Protein AF-A0A811RGF0-F1 (afdb_monomer_lite)

Structure (mmCIF, N/CA/C/O backbone):
data_AF-A0A811RGF0-F1
#
_entry.id   AF-A0A811RGF0-F1
#
loop_
_atom_site.group_PDB
_atom_site.id
_atom_site.type_symbol
_atom_site.label_atom_id
_atom_site.label_alt_id
_atom_site.label_comp_id
_atom_site.label_asym_id
_atom_site.label_entity_id
_atom_site.label_seq_id
_atom_site.pdbx_PDB_ins_code
_atom_site.Cartn_x
_atom_site.Cartn_y
_atom_site.Cartn_z
_atom_site.occupancy
_atom_site.B_iso_or_equiv
_atom_site.auth_seq_id
_atom_site.auth_comp_id
_atom_site.auth_asym_id
_atom_site.auth_atom_id
_atom_site.pdbx_PDB_model_num
ATOM 1 N N . MET A 1 1 ? -23.932 2.569 51.756 1.00 62.06 1 MET A N 1
ATOM 2 C CA . MET A 1 1 ? -24.538 3.230 50.576 1.00 62.06 1 MET A CA 1
ATOM 3 C C . MET A 1 1 ? -23.544 4.090 49.783 1.00 62.06 1 MET A C 1
ATOM 5 O O . MET A 1 1 ? -23.572 4.001 48.567 1.00 62.06 1 MET A O 1
ATOM 9 N N . ALA A 1 2 ? -22.621 4.847 50.399 1.00 62.66 2 ALA A N 1
ATOM 10 C CA . ALA A 1 2 ? -21.641 5.661 49.650 1.00 62.66 2 ALA A CA 1
ATOM 11 C C . ALA A 1 2 ? -20.551 4.853 48.897 1.00 62.66 2 ALA A C 1
ATOM 13 O O . ALA A 1 2 ? -20.239 5.158 47.751 1.00 62.66 2 ALA A O 1
ATOM 14 N N . SER A 1 3 ? -20.007 3.788 49.502 1.00 69.44 3 SER A N 1
ATOM 15 C CA . SER A 1 3 ? -18.924 2.973 48.908 1.00 69.44 3 SER A CA 1
ATOM 16 C C . SER A 1 3 ? -19.357 2.189 47.657 1.00 69.44 3 SER A C 1
ATOM 18 O O . SER A 1 3 ? -18.638 2.167 46.659 1.00 69.44 3 SER A O 1
ATOM 20 N N . THR A 1 4 ? -20.571 1.630 47.661 1.00 73.38 4 THR A N 1
ATOM 21 C CA . THR A 1 4 ? -21.162 0.949 46.498 1.00 73.38 4 THR A CA 1
ATOM 22 C C . THR A 1 4 ? -21.402 1.914 45.336 1.00 73.38 4 THR A C 1
ATOM 24 O O . THR A 1 4 ? -21.181 1.547 44.189 1.00 73.38 4 THR A O 1
ATOM 27 N N . SER A 1 5 ? -21.776 3.167 45.621 1.00 78.50 5 SER A N 1
ATOM 28 C CA . SER A 1 5 ? -22.002 4.196 44.597 1.00 78.50 5 SER A CA 1
ATOM 29 C C . SER A 1 5 ? -20.709 4.618 43.886 1.00 78.50 5 SER A C 1
ATOM 31 O O . SER A 1 5 ? -20.717 4.819 42.675 1.00 78.50 5 SER A O 1
ATOM 33 N N . ILE A 1 6 ? -19.589 4.707 44.616 1.00 84.00 6 ILE A N 1
ATOM 34 C CA . ILE A 1 6 ? -18.270 5.053 44.055 1.00 84.00 6 ILE A CA 1
ATOM 35 C C . ILE A 1 6 ? -17.724 3.908 43.191 1.00 84.00 6 ILE A C 1
ATOM 37 O O . ILE A 1 6 ? -17.220 4.156 42.100 1.00 84.00 6 ILE A O 1
ATOM 41 N N . SER A 1 7 ? -17.866 2.656 43.642 1.00 83.56 7 SER A N 1
ATOM 42 C CA . SER A 1 7 ? -17.452 1.479 42.861 1.00 83.56 7 SER A CA 1
ATOM 43 C C . SER A 1 7 ? -18.224 1.361 41.543 1.00 83.56 7 SER A C 1
ATOM 45 O O . SER A 1 7 ? -17.624 1.111 40.501 1.00 83.56 7 SER A O 1
ATOM 47 N N . VAL A 1 8 ? -19.539 1.607 41.563 1.00 87.25 8 VAL A N 1
ATOM 48 C CA . VAL A 1 8 ? -20.373 1.602 40.350 1.00 87.25 8 VAL A CA 1
ATOM 49 C C . VAL A 1 8 ? -19.982 2.736 39.401 1.00 87.25 8 VAL A C 1
ATOM 51 O O . VAL A 1 8 ? -19.856 2.497 38.205 1.00 87.25 8 VAL A O 1
ATOM 54 N N . LEU A 1 9 ? -19.732 3.946 39.914 1.00 87.25 9 LEU A N 1
ATOM 55 C CA . LEU A 1 9 ? -19.289 5.075 39.092 1.00 87.25 9 LEU A CA 1
ATOM 56 C C . LEU A 1 9 ? -17.926 4.808 38.440 1.00 87.25 9 LEU A C 1
ATOM 58 O O . LEU A 1 9 ? -17.747 5.103 37.263 1.00 87.25 9 LEU A O 1
ATOM 62 N N . PHE A 1 10 ? -16.989 4.217 39.184 1.00 86.62 10 PHE A N 1
ATOM 63 C CA . PHE A 1 10 ? -15.671 3.848 38.672 1.00 86.62 10 PHE A CA 1
ATOM 64 C C . PHE A 1 10 ? -15.758 2.777 37.577 1.00 86.62 10 PHE A C 1
ATOM 66 O O . PHE A 1 10 ? -15.118 2.908 36.538 1.00 86.62 10 PHE A O 1
ATOM 73 N N . LEU A 1 11 ? -16.600 1.757 37.770 1.00 85.88 11 LEU A N 1
ATOM 74 C CA . LEU A 1 11 ? -16.872 0.736 36.754 1.00 85.88 11 LEU A CA 1
ATOM 75 C C . LEU A 1 11 ? -17.520 1.333 35.498 1.00 85.88 11 LEU A C 1
ATOM 77 O O . LEU A 1 11 ? -17.151 0.953 34.389 1.00 85.88 11 LEU A O 1
ATOM 81 N N . LEU A 1 12 ? -18.437 2.294 35.655 1.00 86.12 12 LEU A N 1
ATOM 82 C CA . LEU A 1 12 ? -19.051 2.999 34.529 1.00 86.12 12 LEU A CA 1
ATOM 83 C C . LEU A 1 12 ? -18.013 3.821 33.751 1.00 86.12 12 LEU A C 1
ATOM 85 O O . LEU A 1 12 ? -17.986 3.763 32.526 1.00 86.12 12 LEU A O 1
ATOM 89 N N . LEU A 1 13 ? -17.136 4.543 34.458 1.00 84.69 13 LEU A N 1
ATOM 90 C CA . LEU A 1 13 ? -16.071 5.351 33.855 1.00 84.69 13 LEU A CA 1
ATOM 91 C C . LEU A 1 13 ? -15.039 4.489 33.112 1.00 84.69 13 LEU A C 1
ATOM 93 O O . LEU A 1 13 ? -14.545 4.866 32.054 1.00 84.69 13 LEU A O 1
ATOM 97 N N . LEU A 1 14 ? -14.709 3.322 33.665 1.00 83.38 14 LEU A N 1
ATOM 98 C CA . LEU A 1 14 ? -13.789 2.382 33.032 1.00 83.38 14 LEU A CA 1
ATOM 99 C C . LEU A 1 14 ? -14.409 1.771 31.766 1.00 83.38 14 LEU A C 1
ATOM 101 O O . LEU A 1 14 ? -13.730 1.628 30.751 1.00 83.38 14 LEU A O 1
ATOM 105 N N . ALA A 1 15 ? -15.708 1.462 31.804 1.00 81.19 15 ALA A N 1
ATOM 106 C CA . ALA A 1 15 ? -16.439 0.946 30.652 1.00 81.19 15 ALA A CA 1
ATOM 107 C C . ALA A 1 15 ? -16.554 1.979 29.517 1.00 81.19 15 ALA A C 1
ATOM 109 O O . ALA A 1 15 ? -16.413 1.610 28.352 1.00 81.19 15 ALA A O 1
ATOM 110 N N . THR A 1 16 ? -16.752 3.268 29.824 1.00 77.56 16 THR A N 1
ATOM 111 C CA . THR A 1 16 ? -16.769 4.316 28.789 1.00 77.56 16 THR A CA 1
ATOM 112 C C . THR A 1 16 ? -15.393 4.554 28.174 1.00 77.56 16 THR A C 1
ATOM 114 O O . THR A 1 16 ? -15.306 4.797 26.974 1.00 77.56 16 THR A O 1
ATOM 117 N N . PHE A 1 17 ? -14.315 4.443 28.957 1.00 73.25 17 PHE A N 1
ATOM 118 C CA . PHE A 1 17 ? -12.950 4.603 28.451 1.00 73.25 17 PHE A CA 1
ATOM 119 C C . PHE A 1 17 ? -12.516 3.443 27.542 1.00 73.25 17 PHE A C 1
ATOM 121 O O . PHE A 1 17 ? -11.820 3.656 26.558 1.00 73.25 17 PHE A O 1
ATOM 128 N N . ALA A 1 18 ? -12.950 2.213 27.826 1.00 71.25 18 ALA A N 1
ATOM 129 C CA . ALA A 1 18 ? -12.650 1.064 26.970 1.00 71.25 18 ALA A CA 1
ATOM 130 C C . ALA A 1 18 ? -13.380 1.116 25.611 1.00 71.25 18 ALA A C 1
ATOM 132 O O . ALA A 1 18 ? -12.891 0.563 24.629 1.00 71.25 18 ALA A O 1
ATOM 133 N N . ALA A 1 19 ? -14.531 1.791 25.538 1.00 66.88 19 ALA A N 1
ATOM 134 C CA . ALA A 1 19 ? -15.338 1.895 24.322 1.00 66.88 19 ALA A CA 1
ATOM 135 C C . ALA A 1 19 ? -14.819 2.928 23.300 1.00 66.88 19 ALA A C 1
ATOM 137 O O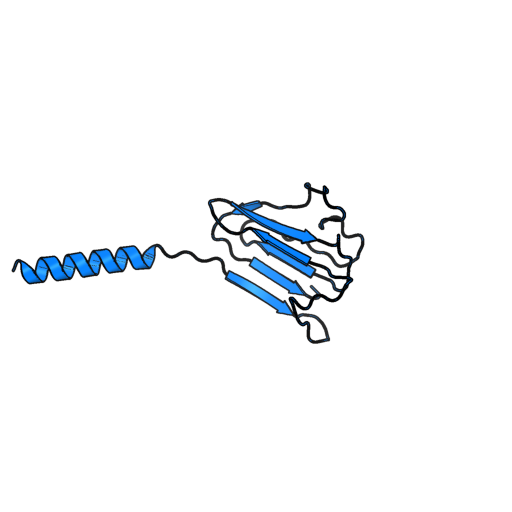 . ALA A 1 19 ? -15.325 2.969 22.182 1.00 66.88 19 ALA A O 1
ATOM 138 N N . SER A 1 20 ? -13.836 3.765 23.652 1.00 69.50 20 SER A N 1
ATOM 139 C CA . SER A 1 20 ? -13.285 4.793 22.753 1.00 69.50 20 SER A CA 1
ATOM 140 C C . SER A 1 20 ? -12.088 4.323 21.920 1.00 69.50 20 SER A C 1
ATOM 142 O O . SER A 1 20 ? -11.536 5.108 21.148 1.00 69.50 20 SER A O 1
ATOM 144 N N . ALA A 1 21 ? -11.673 3.060 22.049 1.00 72.75 21 ALA A N 1
ATOM 145 C CA . ALA A 1 21 ? -10.592 2.514 21.243 1.00 72.75 21 ALA A CA 1
ATOM 146 C C . ALA A 1 21 ? -11.081 2.235 19.813 1.00 72.75 21 ALA A C 1
ATOM 148 O O . ALA A 1 21 ? -11.930 1.373 19.590 1.00 72.75 21 ALA A O 1
ATOM 149 N N . SER A 1 22 ? -10.515 2.956 18.848 1.00 78.50 22 SER A N 1
ATOM 150 C CA . SER A 1 22 ? -10.689 2.705 17.419 1.00 78.50 22 SER A CA 1
ATOM 151 C C . SER A 1 22 ? -9.365 2.241 16.817 1.00 78.50 22 SER A C 1
ATOM 153 O O . SER A 1 22 ? -8.302 2.722 17.211 1.00 78.50 22 SER A O 1
ATOM 155 N N . ALA A 1 23 ? -9.425 1.292 15.885 1.00 84.44 23 ALA A N 1
ATOM 156 C CA . ALA A 1 23 ? -8.259 0.752 15.201 1.00 84.44 23 ALA A CA 1
ATOM 157 C C . ALA A 1 23 ? -8.582 0.480 13.729 1.00 84.44 23 ALA A C 1
ATOM 159 O O . ALA A 1 23 ? -9.648 -0.045 13.408 1.00 84.44 23 ALA A O 1
ATOM 160 N N . ALA A 1 24 ? -7.636 0.798 12.848 1.00 90.50 24 ALA A N 1
ATOM 161 C CA . ALA A 1 24 ? -7.683 0.404 11.447 1.00 90.50 24 ALA A CA 1
ATOM 162 C C . ALA A 1 24 ? -7.285 -1.072 11.297 1.00 90.50 24 ALA A C 1
ATOM 164 O O . ALA A 1 24 ? -6.294 -1.518 11.880 1.00 90.50 24 ALA A O 1
ATOM 165 N N . THR A 1 25 ? -8.029 -1.835 10.493 1.00 93.81 25 THR A N 1
ATOM 166 C CA . THR A 1 25 ? -7.676 -3.225 10.165 1.00 93.81 25 THR A CA 1
ATOM 167 C C . THR A 1 25 ? -7.013 -3.299 8.798 1.00 93.81 25 THR A C 1
ATOM 169 O O . THR A 1 25 ? -7.606 -2.891 7.801 1.00 93.81 25 THR A O 1
ATOM 172 N N . PHE A 1 26 ? -5.822 -3.894 8.734 1.00 94.94 26 PHE A N 1
ATOM 173 C CA . PHE A 1 26 ? -5.134 -4.209 7.482 1.00 94.94 26 PHE A CA 1
ATOM 174 C C . PHE A 1 26 ? -5.308 -5.685 7.136 1.00 94.94 26 PHE A C 1
ATOM 176 O O . PHE A 1 26 ? -4.851 -6.568 7.860 1.00 94.94 26 PHE A O 1
ATOM 183 N N . THR A 1 27 ? -5.949 -5.958 6.004 1.00 97.31 27 THR A N 1
ATOM 184 C CA . THR A 1 27 ? -6.053 -7.307 5.444 1.00 97.31 27 THR A CA 1
ATOM 185 C C . THR A 1 27 ? -4.996 -7.487 4.367 1.00 97.31 27 THR A C 1
ATOM 187 O O . THR A 1 27 ? -5.036 -6.798 3.353 1.00 97.31 27 THR A O 1
ATOM 190 N N . VAL A 1 28 ? -4.075 -8.431 4.556 1.00 97.00 28 VAL A N 1
ATOM 191 C CA . VAL A 1 28 ? -3.047 -8.756 3.559 1.00 97.00 28 VAL A CA 1
ATOM 192 C C . VAL A 1 28 ? -3.393 -10.080 2.888 1.00 97.00 28 VAL A C 1
ATOM 194 O O . VAL A 1 28 ? -3.526 -11.106 3.554 1.00 97.00 28 VAL A O 1
ATOM 197 N N . LYS A 1 29 ? -3.535 -10.064 1.563 1.00 97.69 29 LYS A N 1
ATOM 198 C CA . LYS A 1 29 ? -3.894 -11.223 0.749 1.00 97.69 29 LYS A CA 1
ATOM 199 C C . LYS A 1 29 ? -2.765 -11.560 -0.215 1.00 97.69 29 LYS A C 1
ATOM 201 O O . LYS A 1 29 ? -2.333 -10.715 -0.991 1.00 97.69 29 LYS A O 1
ATOM 206 N N . ASN A 1 30 ? -2.317 -12.812 -0.196 1.00 97.19 30 ASN A N 1
ATOM 207 C CA . ASN A 1 30 ? -1.405 -13.336 -1.205 1.00 97.19 30 ASN A CA 1
ATOM 208 C C . ASN A 1 30 ? -2.186 -14.187 -2.214 1.00 97.19 30 ASN A C 1
ATOM 210 O O . ASN A 1 30 ? -2.571 -15.309 -1.893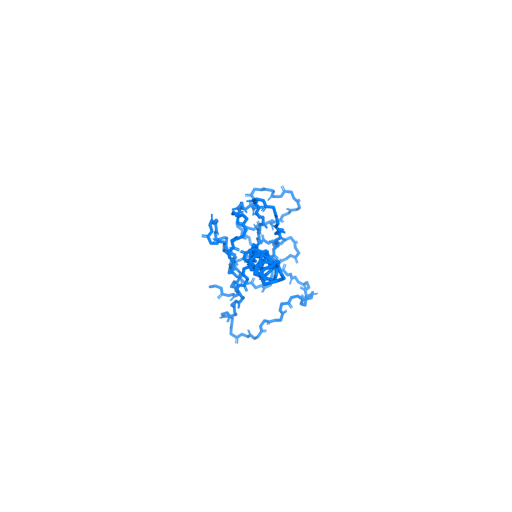 1.00 97.19 30 ASN A O 1
ATOM 214 N N . ASN A 1 31 ? -2.418 -13.654 -3.414 1.00 98.06 31 ASN A N 1
ATOM 215 C CA . ASN A 1 31 ? -2.990 -14.393 -4.543 1.00 98.06 31 ASN A CA 1
ATOM 216 C C . ASN A 1 31 ? -1.908 -14.940 -5.497 1.00 98.06 31 ASN A C 1
ATOM 218 O O . ASN A 1 31 ? -2.236 -15.577 -6.497 1.00 98.06 31 ASN A O 1
ATOM 222 N N . CYS A 1 32 ? -0.623 -14.685 -5.238 1.00 97.12 32 CYS A N 1
ATOM 223 C CA . CYS A 1 32 ? 0.453 -15.162 -6.099 1.00 97.12 32 CYS A CA 1
ATOM 224 C C . CYS A 1 32 ? 0.599 -16.692 -6.016 1.00 97.12 32 CYS A C 1
ATOM 226 O O . CYS A 1 32 ? 0.287 -17.308 -4.998 1.00 97.12 32 CYS A O 1
ATOM 228 N N . SER A 1 33 ? 1.152 -17.315 -7.064 1.00 96.94 33 SER A N 1
ATOM 229 C CA . SER A 1 33 ? 1.464 -18.758 -7.068 1.00 96.94 33 SER A CA 1
ATOM 230 C C . SER A 1 33 ? 2.589 -19.143 -6.102 1.00 96.94 33 SER A C 1
ATOM 232 O O . SER A 1 33 ? 2.734 -20.309 -5.746 1.00 96.94 33 SER A O 1
ATOM 234 N N . SER A 1 34 ? 3.405 -18.165 -5.713 1.00 93.38 34 SER A N 1
ATOM 235 C CA . SER A 1 34 ? 4.544 -18.322 -4.813 1.00 93.38 34 SER A CA 1
ATOM 236 C C . SER A 1 34 ? 4.285 -17.601 -3.491 1.00 93.38 34 SER A C 1
ATOM 238 O O . SER A 1 34 ? 3.519 -16.637 -3.424 1.00 93.38 34 SER A O 1
ATOM 240 N N . THR A 1 35 ? 4.964 -18.034 -2.429 1.00 93.88 35 THR A N 1
ATOM 241 C CA . THR A 1 35 ? 4.950 -17.319 -1.149 1.00 93.88 35 THR A CA 1
ATOM 242 C C . THR A 1 35 ? 5.613 -15.955 -1.302 1.00 93.88 35 THR A C 1
ATOM 244 O O . THR A 1 35 ? 6.787 -15.868 -1.662 1.00 93.88 35 THR A O 1
ATOM 247 N N . VAL A 1 36 ? 4.867 -14.898 -0.988 1.00 92.50 36 VAL A N 1
ATOM 248 C CA . VAL A 1 36 ? 5.405 -13.543 -0.852 1.00 92.50 36 VAL A CA 1
ATOM 249 C C . VAL A 1 36 ? 5.893 -13.358 0.581 1.00 92.50 36 VAL A C 1
ATOM 251 O O . VAL A 1 36 ? 5.202 -13.739 1.524 1.00 92.50 36 VAL A O 1
ATOM 254 N N . TRP A 1 37 ? 7.076 -12.765 0.731 1.00 90.06 37 TRP A N 1
ATOM 255 C CA . TRP A 1 37 ? 7.659 -12.375 2.015 1.00 90.06 37 TRP A CA 1
ATOM 256 C C . TRP A 1 37 ? 7.688 -10.843 2.085 1.00 90.06 37 TRP A C 1
ATOM 258 O O . TRP A 1 37 ? 8.654 -10.235 1.617 1.00 90.06 37 TRP A O 1
ATOM 268 N N . PRO A 1 38 ? 6.616 -10.201 2.592 1.00 83.69 38 PRO A N 1
ATOM 269 C CA . PRO A 1 38 ? 6.539 -8.746 2.669 1.00 83.69 38 PRO A CA 1
ATOM 270 C C . PRO A 1 38 ? 7.648 -8.189 3.567 1.00 83.69 38 PRO A C 1
ATOM 272 O O . PRO A 1 38 ? 8.106 -8.874 4.481 1.00 83.69 38 PRO A O 1
ATOM 275 N N . ALA A 1 39 ? 8.059 -6.943 3.326 1.00 79.75 39 ALA A N 1
ATOM 276 C CA . ALA A 1 39 ? 9.094 -6.233 4.089 1.00 79.75 39 ALA A CA 1
ATOM 277 C C . ALA A 1 39 ? 10.515 -6.839 4.051 1.00 79.75 39 ALA A C 1
ATOM 279 O O . ALA A 1 39 ? 11.427 -6.301 4.679 1.00 79.75 39 ALA A O 1
ATOM 280 N N . ALA A 1 40 ? 10.757 -7.897 3.268 1.00 76.44 40 ALA A N 1
ATOM 281 C CA . ALA A 1 40 ? 12.096 -8.109 2.731 1.00 76.44 40 ALA A CA 1
ATOM 282 C C . ALA A 1 40 ? 12.423 -6.912 1.820 1.00 76.44 40 ALA A C 1
ATOM 284 O O . ALA A 1 40 ? 11.527 -6.427 1.132 1.00 76.44 40 ALA A O 1
ATOM 285 N N . ILE A 1 41 ? 13.677 -6.448 1.782 1.00 69.00 41 ILE A N 1
ATOM 286 C CA . ILE A 1 41 ? 14.107 -5.347 0.898 1.00 69.00 41 ILE A CA 1
ATOM 287 C C . ILE A 1 41 ? 14.856 -5.904 -0.336 1.00 69.00 41 ILE A C 1
ATOM 289 O O . ILE A 1 41 ? 16.057 -5.654 -0.484 1.00 69.00 41 ILE A O 1
ATOM 293 N N . PRO A 1 42 ? 14.237 -6.715 -1.223 1.00 67.69 42 PRO A N 1
ATOM 294 C CA . PRO A 1 42 ? 14.821 -6.986 -2.522 1.00 67.69 42 PRO A CA 1
ATOM 295 C C . PRO A 1 42 ? 14.562 -5.771 -3.411 1.00 67.69 42 PRO A C 1
ATOM 297 O O . PRO A 1 42 ? 13.416 -5.408 -3.635 1.00 67.69 42 PRO A O 1
ATOM 300 N N . HIS A 1 43 ? 15.611 -5.147 -3.934 1.00 81.69 43 HIS A N 1
ATOM 301 C CA . HIS A 1 43 ? 15.444 -4.233 -5.061 1.00 81.69 43 HIS A CA 1
ATOM 302 C C . HIS A 1 43 ? 15.485 -5.058 -6.353 1.00 81.69 43 HIS A C 1
ATOM 304 O O . HIS A 1 43 ? 16.380 -5.901 -6.488 1.00 81.69 43 HIS A O 1
ATOM 310 N N . PRO A 1 44 ? 14.565 -4.843 -7.310 1.00 91.69 44 PRO A N 1
ATOM 311 C CA . PRO A 1 44 ? 13.469 -3.858 -7.316 1.00 91.69 44 PRO A CA 1
ATOM 312 C C . PRO A 1 44 ? 12.271 -4.236 -6.415 1.00 91.69 44 PRO A C 1
ATOM 314 O O . PRO A 1 44 ? 12.026 -5.426 -6.211 1.00 91.69 44 PRO A O 1
ATOM 317 N N . ALA A 1 45 ? 11.495 -3.248 -5.940 1.00 92.75 45 ALA A N 1
ATOM 318 C CA . ALA A 1 45 ? 10.328 -3.464 -5.069 1.00 92.75 45 ALA A CA 1
ATOM 319 C C . ALA A 1 45 ? 9.118 -2.576 -5.403 1.00 92.75 45 ALA A C 1
ATOM 321 O O . ALA A 1 45 ? 9.224 -1.356 -5.374 1.00 92.75 45 ALA A O 1
ATOM 322 N N . THR A 1 46 ? 7.949 -3.197 -5.608 1.00 94.81 46 THR A N 1
ATOM 323 C CA . THR A 1 46 ? 6.653 -2.503 -5.543 1.00 94.81 46 THR A CA 1
ATOM 324 C C . THR A 1 46 ? 6.303 -2.262 -4.071 1.00 94.81 46 THR A C 1
ATOM 326 O O . THR A 1 46 ? 6.236 -3.222 -3.296 1.00 94.81 46 THR A O 1
ATOM 329 N N . LEU A 1 47 ? 6.066 -1.012 -3.677 1.00 94.88 47 LEU A N 1
ATOM 330 C CA . LEU A 1 47 ? 5.789 -0.625 -2.293 1.00 94.88 47 LEU A CA 1
ATOM 331 C C . LEU A 1 47 ? 4.310 -0.281 -2.100 1.00 94.88 47 LEU A C 1
ATOM 333 O O . LEU A 1 47 ? 3.691 0.319 -2.973 1.00 94.88 47 LEU A O 1
ATOM 337 N N . ALA A 1 48 ? 3.765 -0.657 -0.944 1.00 95.31 48 ALA A N 1
ATOM 338 C CA . ALA A 1 48 ? 2.527 -0.095 -0.417 1.00 95.31 48 ALA A CA 1
ATOM 339 C C . ALA A 1 48 ? 2.912 0.880 0.692 1.00 95.31 48 ALA A C 1
ATOM 341 O O . ALA A 1 48 ? 3.485 0.458 1.701 1.00 95.31 48 ALA A O 1
ATOM 342 N N . GLU A 1 49 ? 2.610 2.157 0.505 1.00 94.12 49 GLU A N 1
ATOM 343 C CA . GLU A 1 49 ? 2.950 3.218 1.449 1.00 94.12 49 GLU A CA 1
ATOM 344 C C . GLU A 1 49 ? 1.674 3.699 2.136 1.00 94.12 49 GLU A C 1
ATOM 346 O O . GLU A 1 49 ? 0.601 3.745 1.534 1.00 94.12 49 GLU A O 1
ATOM 351 N N . PHE A 1 50 ? 1.751 3.984 3.435 1.00 93.56 50 PHE A N 1
ATOM 352 C CA . PHE A 1 50 ? 0.599 4.444 4.200 1.00 93.56 50 PHE A CA 1
ATOM 353 C C . PHE A 1 50 ? 1.016 5.323 5.376 1.00 93.56 50 PHE A C 1
ATOM 355 O O . PHE A 1 50 ? 2.028 5.092 6.035 1.00 93.56 50 PHE A O 1
ATOM 362 N N . SER A 1 51 ? 0.181 6.312 5.666 1.00 92.62 51 SER A N 1
ATOM 363 C CA . SER A 1 51 ? 0.241 7.181 6.836 1.00 92.62 51 SER A CA 1
ATOM 364 C C . SER A 1 51 ? -1.130 7.170 7.499 1.00 92.62 51 SER A C 1
ATOM 366 O O . SER A 1 51 ? -2.104 7.640 6.915 1.00 92.62 51 SER A O 1
ATOM 368 N N . ILE A 1 52 ? -1.199 6.598 8.704 1.00 91.94 52 ILE A N 1
ATOM 369 C CA . ILE A 1 52 ? -2.449 6.370 9.441 1.00 91.94 52 ILE A CA 1
ATOM 370 C C . ILE A 1 52 ? -2.471 7.230 10.698 1.00 91.94 52 ILE A C 1
ATOM 372 O O . ILE A 1 52 ? -1.526 7.203 11.492 1.00 91.94 52 ILE A O 1
ATOM 376 N N . GLY A 1 53 ? -3.571 7.940 10.910 1.00 86.31 53 GLY A N 1
ATOM 377 C CA . GLY A 1 53 ? -3.831 8.731 12.100 1.00 86.31 53 GLY A CA 1
ATOM 378 C C . GLY A 1 53 ? -4.498 10.068 11.791 1.00 86.31 53 GLY A C 1
ATOM 379 O O . GLY A 1 53 ? -4.288 10.679 10.752 1.00 86.31 53 GLY A O 1
ATOM 380 N N . GLY A 1 54 ? -5.267 10.570 12.759 1.00 86.94 54 GLY A N 1
ATOM 381 C CA . GLY A 1 54 ? -6.008 11.822 12.616 1.00 86.94 54 GLY A CA 1
ATOM 382 C C . GLY A 1 54 ? -7.398 11.614 12.014 1.00 86.94 54 GLY A C 1
ATOM 383 O O . GLY A 1 54 ? -8.060 10.613 12.282 1.00 86.94 54 GLY A O 1
ATOM 384 N N . THR A 1 55 ? -7.879 12.609 11.269 1.00 90.12 55 THR A N 1
ATOM 385 C CA . THR A 1 55 ? -9.198 12.579 10.609 1.00 90.12 55 THR A CA 1
ATOM 386 C C . THR A 1 55 ? -9.154 11.974 9.212 1.00 90.12 55 THR A C 1
ATOM 388 O O . THR A 1 55 ? -10.191 11.572 8.689 1.00 90.12 55 THR A O 1
ATOM 391 N N . GLU A 1 56 ? -7.974 11.941 8.606 1.00 91.88 56 GLU A N 1
ATOM 392 C CA . GLU A 1 56 ? -7.743 11.485 7.245 1.00 91.88 56 GLU A CA 1
ATOM 393 C C . GLU A 1 56 ? -6.423 10.723 7.206 1.00 91.88 56 GLU A C 1
ATOM 395 O O . GLU A 1 56 ? -5.413 11.181 7.736 1.00 91.88 56 GLU A O 1
ATOM 400 N N . ASP A 1 57 ? -6.475 9.561 6.581 1.00 93.81 57 ASP A N 1
ATOM 401 C CA . ASP A 1 57 ? -5.366 8.665 6.345 1.00 93.81 57 ASP A CA 1
ATOM 402 C C . ASP A 1 57 ? -4.948 8.779 4.871 1.00 93.81 57 ASP A C 1
ATOM 404 O O . ASP A 1 57 ? -5.780 9.009 3.988 1.00 93.81 57 ASP A O 1
ATOM 408 N N . TYR A 1 58 ? -3.668 8.557 4.590 1.00 93.44 58 TYR A N 1
ATOM 409 C CA . TYR A 1 58 ? -3.115 8.587 3.235 1.00 93.44 58 TYR A CA 1
ATOM 410 C C . TYR A 1 58 ? -2.457 7.255 2.922 1.00 93.44 58 TYR A C 1
ATOM 412 O O . TYR A 1 58 ? -1.855 6.629 3.795 1.00 93.44 58 TYR A O 1
ATOM 420 N N . TYR A 1 59 ? -2.598 6.801 1.686 1.00 94.31 59 TYR A N 1
ATOM 421 C CA . TYR A 1 59 ? -2.039 5.536 1.241 1.00 94.31 59 TYR A CA 1
ATOM 422 C C . TYR A 1 59 ? -1.845 5.554 -0.270 1.00 94.31 59 TYR A C 1
ATOM 424 O O . TYR A 1 59 ? -2.574 6.249 -0.977 1.00 94.31 59 TYR A O 1
ATOM 432 N N . ASP A 1 60 ? -0.896 4.770 -0.762 1.00 95.56 60 ASP A N 1
ATOM 433 C CA . ASP A 1 60 ? -0.582 4.685 -2.182 1.00 95.56 60 ASP A CA 1
ATOM 434 C C . ASP A 1 60 ? 0.220 3.416 -2.518 1.00 95.56 60 ASP A C 1
ATOM 436 O O . ASP A 1 60 ? 0.610 2.628 -1.650 1.00 95.56 60 ASP A O 1
ATOM 440 N N . ILE A 1 61 ? 0.403 3.195 -3.820 1.00 95.94 61 ILE A N 1
ATOM 441 C CA . ILE A 1 61 ? 1.358 2.225 -4.351 1.00 95.94 61 ILE A CA 1
ATOM 442 C C . ILE A 1 61 ? 2.507 3.019 -4.969 1.00 95.94 61 ILE A C 1
ATOM 444 O O . ILE A 1 61 ? 2.271 3.973 -5.710 1.00 95.94 61 ILE A O 1
ATOM 448 N N . SER A 1 62 ? 3.741 2.578 -4.756 1.00 94.69 62 SER A N 1
ATOM 449 C CA . SER A 1 62 ? 4.931 3.212 -5.316 1.00 94.69 62 SER A CA 1
ATOM 450 C C . SER A 1 62 ? 5.791 2.210 -6.077 1.00 94.69 62 SER A C 1
ATOM 452 O O . SER A 1 62 ? 5.991 1.068 -5.659 1.00 94.69 62 SER A O 1
ATOM 454 N N . VAL A 1 63 ? 6.266 2.643 -7.244 1.00 94.81 63 VAL A N 1
ATOM 455 C CA . VAL A 1 63 ? 7.220 1.921 -8.099 1.00 94.81 63 VAL A CA 1
ATOM 456 C C . VAL A 1 63 ? 8.518 2.714 -8.282 1.00 94.81 63 VAL A C 1
ATOM 458 O O . VAL A 1 63 ? 9.287 2.443 -9.206 1.00 94.81 63 VAL A O 1
ATOM 461 N N . ILE A 1 64 ? 8.768 3.704 -7.413 1.00 93.88 64 ILE A N 1
ATOM 462 C CA . ILE A 1 64 ? 9.998 4.512 -7.420 1.00 93.88 64 ILE A CA 1
ATOM 463 C C . ILE A 1 64 ? 11.227 3.606 -7.255 1.00 93.88 64 ILE A C 1
ATOM 465 O O . ILE A 1 64 ? 12.186 3.728 -8.017 1.00 93.88 64 ILE A O 1
ATOM 469 N N . ASP A 1 65 ? 11.157 2.637 -6.338 1.00 92.12 65 ASP A N 1
ATOM 470 C CA . ASP A 1 65 ? 12.221 1.655 -6.070 1.00 92.12 65 ASP A CA 1
ATOM 471 C C . ASP A 1 65 ? 12.159 0.424 -6.999 1.00 92.12 65 ASP A C 1
ATOM 473 O O . ASP A 1 65 ? 12.769 -0.627 -6.757 1.00 92.12 65 ASP A O 1
ATOM 477 N N . GLY A 1 66 ? 11.436 0.560 -8.111 1.00 93.75 66 GLY A N 1
ATOM 478 C CA . GLY A 1 66 ? 11.231 -0.460 -9.124 1.00 93.75 66 GLY A CA 1
ATOM 479 C C . GLY A 1 66 ? 9.920 -1.226 -8.962 1.00 93.75 66 GLY A C 1
ATOM 480 O O . GLY A 1 66 ? 9.027 -0.867 -8.209 1.00 93.75 66 GLY A O 1
ATOM 481 N N . TYR A 1 67 ? 9.787 -2.298 -9.735 1.00 94.56 67 TYR A N 1
ATOM 482 C CA . TYR A 1 67 ? 8.603 -3.149 -9.751 1.00 94.56 67 TYR A CA 1
ATOM 483 C C . TYR A 1 67 ? 9.044 -4.608 -9.743 1.00 94.56 67 TYR A C 1
ATOM 485 O O . TYR A 1 67 ? 9.852 -5.013 -10.581 1.00 94.56 67 TYR A O 1
ATOM 493 N N . ASN A 1 68 ? 8.508 -5.401 -8.819 1.00 93.94 68 ASN A N 1
ATOM 494 C CA . ASN A 1 68 ? 8.787 -6.838 -8.736 1.00 93.94 68 ASN A CA 1
ATOM 495 C C . ASN A 1 68 ? 7.535 -7.705 -8.816 1.00 93.94 68 ASN A C 1
ATOM 497 O O . ASN A 1 68 ? 7.597 -8.804 -9.366 1.00 93.94 68 ASN A O 1
ATOM 501 N N . LEU A 1 69 ? 6.410 -7.233 -8.283 1.00 94.75 69 LEU A N 1
ATOM 502 C CA . LEU A 1 69 ? 5.163 -7.982 -8.272 1.00 94.75 69 LEU A CA 1
ATOM 503 C C . LEU A 1 69 ? 3.930 -7.069 -8.338 1.00 94.75 69 LEU A C 1
ATOM 505 O O . LEU A 1 69 ? 3.974 -5.926 -7.870 1.00 94.75 69 LEU A O 1
ATOM 509 N N . PRO A 1 70 ? 2.829 -7.569 -8.924 1.00 97.12 70 PRO A N 1
ATOM 510 C CA . PRO A 1 70 ? 1.561 -6.857 -9.011 1.00 97.12 70 PRO A CA 1
ATOM 511 C C . PRO A 1 70 ? 0.896 -6.694 -7.644 1.00 97.12 70 PRO A C 1
ATOM 513 O O . PRO A 1 70 ? 0.918 -7.604 -6.814 1.00 97.12 70 PRO A O 1
ATOM 516 N N . MET A 1 71 ? 0.272 -5.541 -7.430 1.00 97.12 71 MET A N 1
ATOM 517 C CA . MET A 1 71 ? -0.284 -5.143 -6.142 1.00 97.12 71 MET A CA 1
ATOM 518 C C . MET A 1 71 ? -1.570 -4.338 -6.331 1.00 97.12 71 MET A C 1
ATOM 520 O O . MET A 1 71 ? -1.663 -3.523 -7.243 1.00 97.12 71 MET A O 1
ATOM 524 N N . ALA A 1 72 ? -2.550 -4.554 -5.461 1.00 97.69 72 ALA A N 1
ATOM 525 C CA . ALA A 1 72 ? -3.699 -3.676 -5.282 1.00 97.69 72 ALA A CA 1
ATOM 526 C C . ALA A 1 72 ? -3.779 -3.252 -3.819 1.00 97.69 72 ALA A C 1
ATOM 528 O O . ALA A 1 72 ? -3.542 -4.075 -2.932 1.00 97.69 72 ALA A O 1
ATOM 529 N N . PHE A 1 73 ? -4.143 -2.000 -3.568 1.00 97.19 73 PHE A N 1
ATOM 530 C CA . PHE A 1 73 ? -4.269 -1.469 -2.218 1.00 97.19 73 PHE A CA 1
ATOM 531 C C . PHE A 1 73 ? -5.544 -0.641 -2.122 1.00 97.19 73 PHE A C 1
ATOM 533 O O . PHE A 1 73 ? -5.712 0.314 -2.867 1.00 97.19 73 PHE A O 1
ATOM 540 N N . SER A 1 74 ? -6.476 -1.026 -1.257 1.00 95.94 74 SER A N 1
ATOM 541 C CA . SER A 1 74 ? -7.771 -0.355 -1.134 1.00 95.94 74 SER A CA 1
ATOM 542 C C . SER A 1 74 ? -8.061 0.104 0.283 1.00 95.94 74 SER A C 1
ATOM 544 O O . SER A 1 74 ? -7.617 -0.510 1.254 1.00 95.94 74 SER A O 1
ATOM 546 N N . CYS A 1 75 ? -8.852 1.171 0.376 1.00 95.75 75 CYS A N 1
ATOM 547 C CA . CYS A 1 75 ? -9.416 1.707 1.608 1.00 95.75 75 CYS A CA 1
ATOM 548 C C . CYS A 1 75 ? -10.947 1.572 1.586 1.00 95.75 75 CYS A C 1
ATOM 550 O O . CYS A 1 75 ? -11.584 1.814 0.563 1.00 95.75 75 CYS A O 1
ATOM 552 N N . SER A 1 76 ? -11.563 1.249 2.726 1.00 94.94 76 SER A N 1
ATOM 553 C CA . SER A 1 76 ? -13.016 1.055 2.847 1.00 94.94 76 SER A CA 1
ATOM 554 C C . SER A 1 76 ? -13.870 2.288 2.528 1.00 94.94 76 SER A C 1
ATOM 556 O O . SER A 1 76 ? -15.060 2.143 2.262 1.00 94.94 76 SER A O 1
ATOM 558 N N . THR A 1 77 ? -13.294 3.490 2.574 1.00 93.94 77 THR A N 1
ATOM 559 C CA . THR A 1 77 ? -13.982 4.762 2.286 1.00 93.94 77 THR A CA 1
ATOM 560 C C . THR A 1 77 ? -13.299 5.569 1.179 1.00 93.94 77 THR A C 1
ATOM 562 O O . THR A 1 77 ? -13.572 6.759 1.036 1.00 93.94 77 THR A O 1
ATOM 565 N N . GLY A 1 78 ? -12.370 4.960 0.444 1.00 90.50 78 GLY A N 1
ATOM 566 C CA . GLY A 1 78 ? -11.513 5.648 -0.515 1.00 90.50 78 GLY A CA 1
ATOM 567 C C . GLY A 1 78 ? -11.367 4.873 -1.817 1.00 90.50 78 GLY A C 1
ATOM 568 O O . GLY A 1 78 ? -12.143 3.969 -2.126 1.00 90.50 78 GLY A O 1
ATOM 569 N N . SER A 1 79 ? -10.361 5.258 -2.596 1.00 91.88 79 SER A N 1
ATOM 570 C CA . SER A 1 79 ? -10.015 4.604 -3.860 1.00 91.88 79 SER A CA 1
ATOM 571 C C . SER A 1 79 ? -9.454 3.181 -3.679 1.00 91.88 79 SER A C 1
ATOM 573 O O . SER A 1 79 ? -9.374 2.618 -2.585 1.00 91.88 79 SER A O 1
ATOM 575 N N . SER A 1 80 ? -9.115 2.537 -4.792 1.00 93.56 80 SER A N 1
ATOM 576 C CA . SER A 1 80 ? -8.509 1.204 -4.806 1.00 93.56 80 SER A CA 1
ATOM 577 C C . SER A 1 80 ? -7.478 1.113 -5.933 1.00 93.56 80 SER A C 1
ATOM 579 O O . SER A 1 80 ? -7.781 0.486 -6.947 1.00 93.56 80 SER A O 1
ATOM 581 N N . PRO A 1 81 ? -6.310 1.775 -5.813 1.00 94.94 81 PRO A N 1
ATOM 582 C CA . PRO A 1 81 ? -5.246 1.679 -6.806 1.00 94.94 81 PRO A CA 1
ATOM 583 C C . PRO A 1 81 ? -4.839 0.230 -7.089 1.00 94.94 81 PRO A C 1
ATOM 585 O O . PRO A 1 81 ? -4.659 -0.580 -6.171 1.00 94.94 81 PRO A O 1
ATOM 588 N N . VAL A 1 82 ? -4.667 -0.086 -8.376 1.00 96.75 82 VAL A N 1
ATOM 589 C CA . VAL A 1 82 ? -4.225 -1.402 -8.855 1.00 96.75 82 VAL A CA 1
ATOM 590 C C . VAL A 1 82 ? -3.054 -1.250 -9.817 1.00 96.75 82 VAL A C 1
ATOM 592 O O . VAL A 1 82 ? -3.149 -0.591 -10.848 1.00 96.75 82 VAL A O 1
ATOM 595 N N . CYS A 1 83 ? -1.951 -1.932 -9.520 1.00 96.69 83 CYS A N 1
ATOM 596 C CA . CYS A 1 83 ? -0.736 -1.884 -10.317 1.00 96.69 83 CYS A CA 1
ATOM 597 C C . CYS A 1 83 ? -0.244 -3.273 -10.705 1.00 96.69 83 CYS A C 1
ATOM 599 O O . CYS A 1 83 ? 0.333 -4.012 -9.909 1.00 96.69 83 CYS A O 1
ATOM 601 N N . THR A 1 84 ? -0.416 -3.603 -11.983 1.00 96.94 84 THR A N 1
ATOM 602 C CA . THR A 1 84 ? -0.012 -4.885 -12.581 1.00 96.94 84 THR A CA 1
ATOM 603 C C . THR A 1 84 ? 1.172 -4.769 -13.543 1.00 96.94 84 THR A C 1
ATOM 605 O O . THR A 1 84 ? 1.519 -5.734 -14.219 1.00 96.94 84 THR A O 1
ATOM 608 N N . SER A 1 85 ? 1.811 -3.596 -13.613 1.00 95.56 85 SER A N 1
ATOM 609 C CA . SER A 1 85 ? 2.973 -3.350 -14.472 1.00 95.56 85 SER A CA 1
ATOM 610 C C . SER A 1 85 ? 3.889 -2.255 -13.900 1.00 95.56 85 SER A C 1
ATOM 612 O O . SER A 1 85 ? 3.413 -1.416 -13.130 1.00 95.56 85 SER A O 1
ATOM 614 N N . PRO A 1 86 ? 5.172 -2.196 -14.313 1.00 93.69 86 PRO A N 1
ATOM 615 C CA . PRO A 1 86 ? 6.109 -1.147 -13.892 1.00 93.69 86 PRO A CA 1
ATOM 616 C C . PRO A 1 86 ? 5.709 0.268 -14.332 1.00 93.69 86 PRO A C 1
ATOM 618 O O . PRO A 1 86 ? 6.174 1.245 -13.759 1.00 93.69 86 PRO A O 1
ATOM 621 N N . THR A 1 87 ? 4.856 0.410 -15.349 1.00 92.50 87 THR A N 1
ATOM 622 C CA . THR A 1 87 ? 4.399 1.711 -15.866 1.00 92.50 87 THR A CA 1
ATOM 623 C C . THR A 1 87 ? 3.022 2.103 -15.327 1.00 92.50 87 THR A C 1
ATOM 625 O O . THR A 1 87 ? 2.294 2.845 -15.987 1.00 92.50 87 THR A O 1
ATOM 628 N N . CYS A 1 88 ? 2.642 1.585 -14.156 1.00 92.75 88 CYS A N 1
ATOM 629 C CA . CYS A 1 88 ? 1.348 1.845 -13.535 1.00 92.75 88 CYS A CA 1
ATOM 630 C C . CYS A 1 88 ? 1.095 3.350 -13.361 1.00 92.75 88 CYS A C 1
ATOM 632 O O . CYS A 1 88 ? 1.888 4.057 -12.745 1.00 92.75 88 CYS A O 1
ATOM 634 N N . THR A 1 89 ? -0.023 3.848 -13.889 1.00 92.25 89 THR A N 1
ATOM 635 C CA . THR A 1 89 ? -0.411 5.266 -13.783 1.00 92.25 89 THR A CA 1
ATOM 636 C C . THR A 1 89 ? -1.103 5.613 -12.467 1.00 92.25 89 THR A C 1
ATOM 638 O O . THR A 1 89 ? -1.393 6.785 -12.229 1.00 92.25 89 THR A O 1
ATOM 641 N N . GLU A 1 90 ? -1.404 4.605 -11.650 1.00 93.44 90 GLU A N 1
ATOM 642 C CA . GLU A 1 90 ? -2.020 4.732 -10.325 1.00 93.44 90 GLU A CA 1
ATOM 643 C C . GLU A 1 90 ? -0.985 4.685 -9.191 1.00 93.44 90 GLU A C 1
ATOM 645 O O . GLU A 1 90 ? -1.356 4.890 -8.042 1.00 93.44 90 GLU A O 1
ATOM 650 N N . ALA A 1 91 ? 0.295 4.456 -9.513 1.00 94.69 91 ALA A N 1
ATOM 651 C CA . ALA A 1 91 ? 1.396 4.453 -8.555 1.00 94.69 91 ALA A CA 1
ATOM 652 C C . ALA A 1 91 ? 2.311 5.669 -8.702 1.00 94.69 91 ALA A C 1
ATOM 654 O O . ALA A 1 91 ? 2.448 6.232 -9.794 1.00 94.69 91 ALA A O 1
ATOM 655 N N . TYR A 1 92 ? 3.012 6.000 -7.618 1.00 95.19 92 TYR A N 1
ATOM 656 C CA . TYR A 1 92 ? 4.148 6.911 -7.637 1.00 95.19 92 TYR A CA 1
ATOM 657 C C . TYR A 1 92 ? 5.256 6.352 -8.528 1.00 95.19 92 TYR A C 1
ATOM 659 O O . TYR A 1 92 ? 5.784 5.266 -8.290 1.00 95.19 92 TYR A O 1
ATOM 667 N N . ARG A 1 93 ? 5.621 7.104 -9.570 1.00 93.00 93 ARG A N 1
ATOM 668 C CA . ARG A 1 93 ? 6.698 6.730 -10.509 1.00 93.00 93 ARG A CA 1
ATOM 669 C C . ARG A 1 93 ? 7.985 7.525 -10.304 1.00 93.00 93 ARG A C 1
ATOM 671 O O . ARG A 1 93 ? 9.023 7.152 -10.840 1.00 93.00 93 ARG A O 1
ATOM 678 N N . PHE A 1 94 ? 7.913 8.634 -9.577 1.00 91.06 94 PHE A N 1
ATOM 679 C CA . PHE A 1 94 ? 9.042 9.493 -9.226 1.00 91.06 94 PHE A CA 1
ATOM 680 C C . PHE A 1 94 ? 8.707 10.286 -7.945 1.00 91.06 94 PHE A C 1
ATOM 682 O O . PHE A 1 94 ? 7.522 10.461 -7.660 1.00 91.06 94 PHE A O 1
ATOM 689 N N . PRO A 1 95 ? 9.704 10.801 -7.192 1.00 89.69 95 PRO A N 1
ATOM 690 C CA . PRO A 1 95 ? 9.513 11.407 -5.860 1.00 89.69 95 PRO A CA 1
ATOM 691 C C . PRO A 1 95 ? 8.574 12.621 -5.741 1.00 89.69 95 PRO A C 1
ATOM 693 O O . PRO A 1 95 ? 8.386 13.130 -4.645 1.00 89.69 95 PRO A O 1
ATOM 696 N N . ASN A 1 96 ? 8.023 13.125 -6.845 1.00 88.88 96 ASN A N 1
ATOM 697 C CA . ASN A 1 96 ? 7.135 14.290 -6.869 1.00 88.88 96 ASN A CA 1
ATOM 698 C C . ASN A 1 96 ? 5.871 14.030 -7.709 1.00 88.88 96 ASN A C 1
ATOM 700 O O . ASN A 1 96 ? 5.277 14.964 -8.247 1.00 88.88 96 ASN A O 1
ATOM 704 N N . ASP A 1 97 ? 5.477 12.762 -7.875 1.00 85.44 97 ASP A N 1
ATOM 705 C CA . ASP A 1 97 ? 4.194 12.381 -8.486 1.00 85.44 97 ASP A CA 1
ATOM 706 C C . ASP A 1 97 ? 3.055 12.441 -7.447 1.00 85.44 97 ASP A C 1
ATOM 708 O O . ASP A 1 97 ? 2.337 11.470 -7.229 1.00 85.44 97 ASP A O 1
ATOM 712 N N . ASP A 1 98 ? 2.865 13.600 -6.804 1.00 79.75 98 ASP A N 1
ATOM 713 C CA . ASP A 1 98 ? 1.930 13.790 -5.673 1.00 79.75 98 ASP A CA 1
ATOM 714 C C . ASP A 1 98 ? 0.443 13.695 -6.065 1.00 79.75 98 ASP A C 1
ATOM 716 O O . ASP A 1 98 ? -0.458 13.955 -5.273 1.00 79.75 98 ASP A O 1
ATOM 720 N N . SER A 1 99 ? 0.157 13.316 -7.310 1.00 85.00 99 SER A N 1
ATOM 721 C CA . SER A 1 99 ? -1.200 13.099 -7.807 1.00 85.00 99 SER A CA 1
ATOM 722 C C . SER A 1 99 ? -1.768 11.717 -7.449 1.00 85.00 99 SER A C 1
ATOM 724 O O . SER A 1 99 ? -2.903 11.414 -7.828 1.00 85.00 99 SER A O 1
ATOM 726 N N . LYS A 1 100 ? -0.977 10.864 -6.778 1.00 86.12 100 LYS A N 1
ATOM 727 C CA . LYS A 1 100 ? -1.233 9.424 -6.586 1.00 86.12 100 LYS A CA 1
ATOM 728 C C . LYS A 1 100 ? -1.480 9.002 -5.136 1.00 86.12 100 LYS A C 1
ATOM 730 O O . LYS A 1 100 ? -1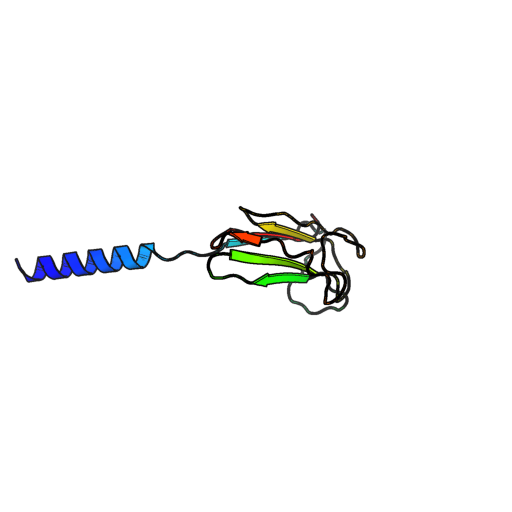.450 7.811 -4.855 1.00 86.12 100 LYS A O 1
ATOM 735 N N . THR A 1 101 ? -1.790 9.946 -4.247 1.00 84.31 101 THR A N 1
ATOM 736 C CA . THR A 1 101 ? -2.184 9.711 -2.843 1.00 84.31 101 THR A CA 1
ATOM 737 C C . THR A 1 101 ? -3.688 9.927 -2.645 1.00 84.31 101 THR A C 1
ATOM 739 O O . THR A 1 101 ? -4.133 11.040 -2.351 1.00 84.31 101 THR A O 1
ATOM 742 N N . PRO A 1 102 ? -4.530 8.892 -2.813 1.00 81.94 102 PRO A N 1
ATOM 743 C CA . PRO A 1 102 ? -5.918 8.971 -2.388 1.00 81.94 102 PRO A CA 1
ATOM 744 C C . PRO A 1 102 ? -6.037 9.250 -0.885 1.00 81.94 102 PRO A C 1
ATOM 746 O O . PRO A 1 102 ? -5.418 8.574 -0.062 1.00 81.94 102 PRO A O 1
ATOM 749 N N . GLY A 1 103 ? -6.910 10.190 -0.526 1.00 87.31 103 GLY A N 1
ATOM 750 C CA . GLY A 1 103 ? -7.388 10.321 0.846 1.00 87.31 103 GLY A CA 1
ATOM 751 C C . GLY A 1 103 ? -8.269 9.131 1.236 1.00 87.31 103 GLY A C 1
ATOM 752 O O . GLY A 1 103 ? -9.001 8.559 0.419 1.00 87.31 103 GLY A O 1
ATOM 753 N N . CYS A 1 104 ? -8.193 8.752 2.501 1.00 93.44 104 CYS A N 1
ATOM 754 C CA . CYS A 1 104 ? -9.014 7.739 3.141 1.00 93.44 104 CYS A CA 1
ATOM 755 C C . CYS A 1 104 ? -9.519 8.319 4.464 1.00 93.44 104 CYS A C 1
ATOM 757 O O . CYS A 1 104 ? -8.788 9.015 5.158 1.00 93.44 104 CYS A O 1
ATOM 759 N N . SER A 1 105 ? -10.776 8.091 4.835 1.00 93.12 105 SER A N 1
ATOM 760 C CA . SER A 1 105 ? -11.278 8.635 6.100 1.00 93.12 105 SER A CA 1
ATOM 761 C C . SER A 1 105 ? -10.575 7.950 7.270 1.00 93.12 105 SER A C 1
ATOM 763 O O . SER A 1 105 ? -10.375 6.738 7.227 1.00 93.12 105 SER A O 1
ATOM 765 N N . GLY A 1 106 ? -10.251 8.704 8.321 1.00 90.81 106 GLY A N 1
ATOM 766 C CA . GLY A 1 106 ? -9.628 8.153 9.522 1.00 90.81 106 GLY A CA 1
ATOM 767 C C . GLY A 1 106 ? -10.433 6.990 10.108 1.00 90.81 106 GLY A C 1
ATOM 768 O O . GLY A 1 106 ? -11.667 7.027 10.120 1.00 90.81 106 GLY A O 1
ATOM 769 N N . ASN A 1 107 ? -9.737 5.985 10.645 1.00 88.56 107 ASN A N 1
ATOM 770 C CA . ASN A 1 107 ? -10.323 4.740 11.178 1.00 88.56 107 ASN A CA 1
ATOM 771 C C . ASN A 1 107 ? -10.960 3.826 10.117 1.00 88.56 107 ASN A C 1
ATOM 773 O O . ASN A 1 107 ? -11.854 3.033 10.425 1.00 88.56 107 ASN A O 1
ATOM 777 N N . SER A 1 108 ? -10.507 3.925 8.871 1.00 93.38 108 SER A N 1
ATOM 778 C CA . SER A 1 108 ? -10.910 3.003 7.812 1.00 93.38 108 SER A CA 1
ATOM 779 C C . SER A 1 108 ? -10.186 1.662 7.894 1.00 93.38 108 SER A C 1
ATOM 781 O O . SER A 1 108 ? -9.174 1.498 8.575 1.00 93.38 108 SER A O 1
ATOM 783 N N . ASN A 1 109 ? -10.714 0.682 7.164 1.00 95.12 109 ASN A N 1
ATOM 784 C CA . ASN A 1 109 ? -10.068 -0.606 6.960 1.00 95.12 109 ASN A CA 1
ATOM 785 C C . ASN A 1 109 ? -9.417 -0.661 5.582 1.00 95.12 109 ASN A C 1
ATOM 787 O O . ASN A 1 109 ? -9.915 -0.072 4.622 1.00 95.12 109 ASN A O 1
ATOM 791 N N . TYR A 1 110 ? -8.340 -1.432 5.488 1.00 96.75 110 TYR A N 1
ATOM 792 C CA . TY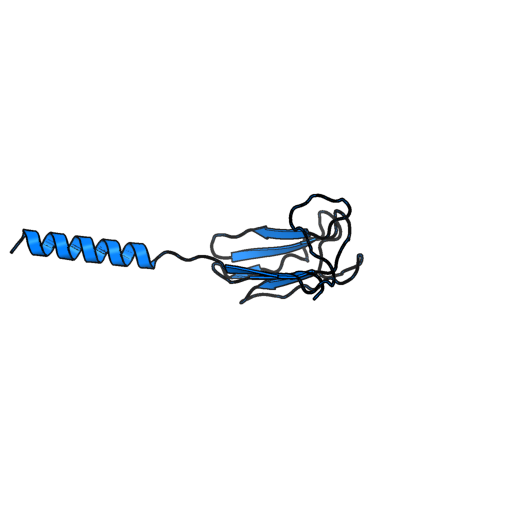R A 1 110 ? -7.516 -1.529 4.297 1.00 96.75 110 TYR A CA 1
ATOM 793 C C . TYR A 1 110 ? -7.376 -2.966 3.818 1.00 96.75 110 TYR A C 1
ATOM 795 O O . TYR A 1 110 ? -7.344 -3.908 4.617 1.00 96.75 110 TYR A O 1
ATOM 803 N N . GLN A 1 111 ? -7.224 -3.137 2.508 1.00 97.62 111 GLN A N 1
ATOM 804 C CA . GLN A 1 111 ? -6.889 -4.423 1.913 1.00 97.62 111 GLN A CA 1
ATOM 805 C C . GLN A 1 111 ? -5.726 -4.283 0.933 1.00 97.62 111 GLN A C 1
ATOM 807 O O . GLN A 1 111 ? -5.835 -3.617 -0.091 1.00 97.62 111 GLN A O 1
ATOM 812 N N . LEU A 1 112 ? -4.625 -4.961 1.248 1.00 97.25 112 LEU A N 1
ATOM 813 C CA . LEU A 1 112 ? -3.451 -5.101 0.399 1.00 97.25 112 LEU A CA 1
ATOM 814 C C . LEU A 1 112 ? -3.476 -6.486 -0.249 1.00 97.25 112 LEU A C 1
ATOM 816 O O . LEU A 1 112 ? -3.429 -7.498 0.449 1.00 97.25 112 LEU A O 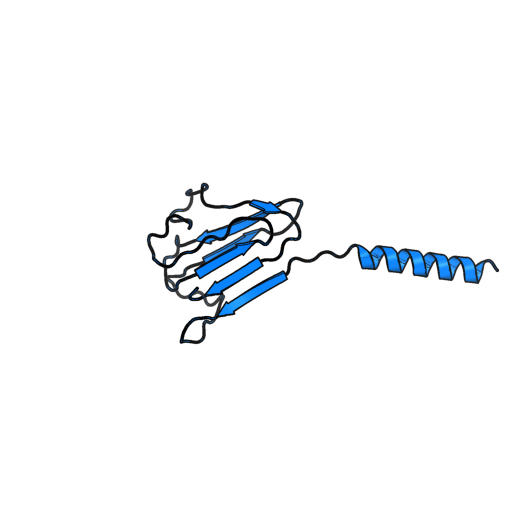1
ATOM 820 N N . THR A 1 113 ? -3.537 -6.545 -1.574 1.00 98.19 113 THR A N 1
ATOM 821 C CA . THR A 1 113 ? -3.538 -7.802 -2.331 1.00 98.19 113 THR A CA 1
ATOM 822 C C . THR A 1 113 ? -2.311 -7.882 -3.224 1.00 98.19 113 THR A C 1
ATOM 824 O O . THR A 1 113 ? -2.127 -7.049 -4.107 1.00 98.19 113 THR A O 1
ATOM 827 N N . PHE A 1 114 ? -1.492 -8.912 -3.025 1.00 97.69 114 PHE A N 1
ATOM 828 C CA . PHE A 1 114 ? -0.421 -9.295 -3.943 1.00 97.69 114 PHE A CA 1
ATOM 829 C C . PHE A 1 114 ? -0.979 -10.189 -5.043 1.00 97.69 114 PHE A C 1
ATOM 831 O O . PHE A 1 114 ? -1.720 -11.119 -4.733 1.00 97.69 114 PHE A O 1
ATOM 838 N N . CYS A 1 115 ? -0.594 -9.949 -6.296 1.00 97.25 115 CYS A N 1
ATOM 839 C CA . CYS A 1 115 ? -1.170 -10.607 -7.473 1.00 97.25 115 CYS A CA 1
ATOM 840 C C . CYS A 1 115 ? -2.703 -10.519 -7.529 1.00 97.25 115 CYS A C 1
ATOM 842 O O . CYS A 1 115 ? -3.363 -11.560 -7.561 1.00 97.25 115 CYS A O 1
ATOM 844 N N . PRO A 1 116 ? -3.264 -9.293 -7.489 1.00 96.81 116 PRO A N 1
ATOM 845 C CA . PRO A 1 116 ? -4.701 -9.079 -7.626 1.00 96.81 116 PRO A CA 1
ATOM 846 C C . PRO A 1 116 ? -5.263 -9.663 -8.926 1.00 96.81 116 PRO A C 1
ATOM 848 O O . PRO A 1 116 ? -4.545 -9.651 -9.953 1.00 96.81 116 PRO A O 1
#

pLDDT: mean 89.4, std 8.48, range [62.06, 98.19]

Secondary structure (DSSP, 8-state):
-HHHHHHHHHHHHHHHHHTT---PPEEEEE-SSS---TT--PSS--EEEEE--SSEEEEEEE-TT---S-EEEEETTS---EE-STT-TTSB-STT-GGG--EEETT--EEEEE--

Organism: NCBI:txid422564

Foldseek 3Di:
DVVVVVVVVVVVVVVVVVVPDFDAAEAEAEPDPDDDDPPDDDFPDWDWDWDADDFKIKIFIAQCSHYDFWKWKDWPAKDIQTGGDSPGPLHHNHPPPVVNIIIHGHRIYMYMYTPD

InterPro domains:
  IPR001938 Thaumatin family [PF00314] (43-87)
  IPR001938 Thaumatin family [PIRSF002703] (4-116)
  IPR001938 Thaumatin family [PS51367] (32-116)
  IPR001938 Thaumatin family [SM00205] (26-116)
  IPR037176 Osmotin/thaumatin-like superfamily [G3DSA:2.60.110.10] (40-87)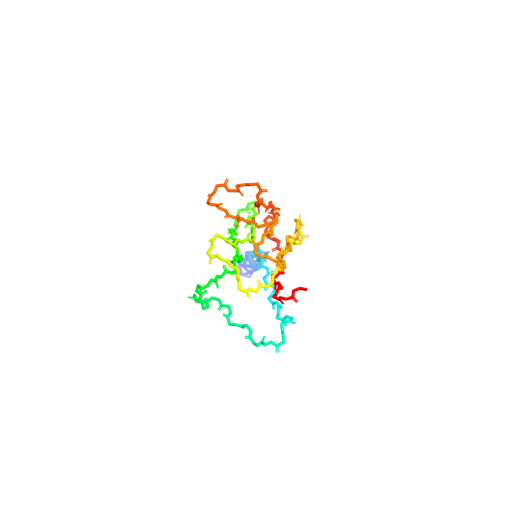
  IPR037176 Osmotin/thaumatin-like superfamily [G3DSA:2.60.110.10] (88-116)
  IPR037176 Osmotin/thaumatin-like superfamily [SSF49870] (23-116)

Radius of gyration: 20.33 Å; chains: 1; bounding box: 40×33×66 Å

Sequence (116 aa):
MASTSISVLFLLLLATFAASASAATFTVKNNCSSTVWPAAIPHPATLAEFSIGGTEDYYDISVIDGYNLPMAFSCSTGSSPVCTSPTCTEAYRFPNDDSKTPGCSGNSNYQLTFCP